Protein AF-A0A3D5LGX6-F1 (afdb_monomer)

Radius of gyration: 16.28 Å; C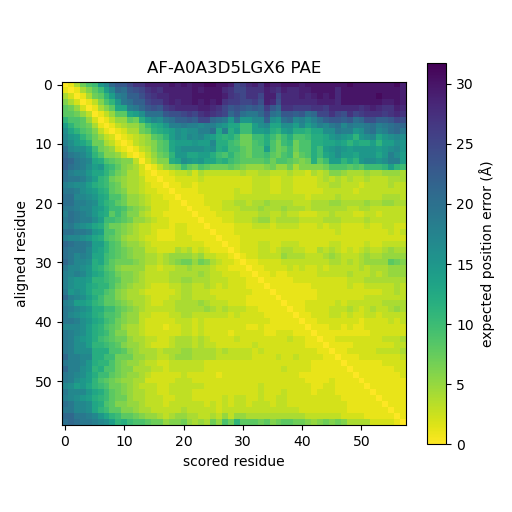α contacts (8 Å, |Δi|>4): 21; chains: 1; bounding box: 46×36×27 Å

Mean predicted aligned error: 7.68 Å

Sequence (58 aa):
MRQQNQKLTHVKHEFDPIFDENSEILILGTLPSVKSREQNFYYGHPQNRFWKVIAALF

pLDDT: mean 86.47, std 13.01, range [41.59, 97.81]

Secondary structure (DSSP, 8-state):
-------------SS-----TT-------S---HHHHHTT-TT-STT--HHHHHHHH-

Solvent-accessible surface area (backbone atoms only — not comparable to full-atom values): 4319 Å² total; per-residue (Å²): 133,86,82,71,89,75,79,86,73,88,80,80,75,94,65,81,87,89,83,62,99,83,63,88,78,89,85,86,78,94,73,81,49,73,60,15,60,78,64,72,33,87,69,62,43,89,85,48,55,63,68,67,51,52,68,72,77,105

Foldseek 3Di:
DDDDDDDDDDDDAQADDDDDPPDDDDDDDDHADPVCNVVVHRQPDPPRCVVVVVVVVD

Structure (mmCIF, N/CA/C/O backbone):
data_AF-A0A3D5LGX6-F1
#
_entry.id   AF-A0A3D5LGX6-F1
#
loop_
_atom_site.group_PDB
_atom_site.id
_atom_site.type_symbol
_atom_site.label_atom_id
_atom_site.label_alt_id
_atom_site.label_comp_id
_atom_site.label_asym_id
_atom_site.label_entity_id
_atom_site.label_seq_id
_atom_site.pdbx_PDB_ins_code
_atom_site.Cartn_x
_atom_site.Cartn_y
_atom_site.Cartn_z
_atom_site.occupancy
_atom_site.B_iso_or_equiv
_atom_site.auth_seq_id
_atom_site.auth_comp_id
_atom_site.auth_asym_id
_atom_site.auth_atom_id
_atom_site.pdbx_PDB_model_num
ATOM 1 N N . MET A 1 1 ? 28.860 -27.562 -8.472 1.00 41.59 1 MET A N 1
ATOM 2 C CA . MET A 1 1 ? 29.379 -26.387 -9.208 1.00 41.59 1 MET A CA 1
ATOM 3 C C . MET A 1 1 ? 29.039 -25.144 -8.401 1.00 41.59 1 MET A C 1
ATOM 5 O O . MET A 1 1 ? 27.883 -24.979 -8.037 1.00 41.59 1 MET A O 1
ATOM 9 N N . ARG A 1 2 ? 30.048 -24.356 -8.011 1.00 50.78 2 ARG A N 1
ATOM 10 C CA . ARG A 1 2 ? 29.900 -23.177 -7.142 1.00 50.78 2 ARG A CA 1
ATOM 11 C C . ARG A 1 2 ? 29.232 -22.052 -7.941 1.00 50.78 2 ARG A C 1
ATOM 13 O O . ARG A 1 2 ? 29.839 -21.582 -8.900 1.00 50.78 2 ARG A O 1
ATOM 20 N N . GLN A 1 3 ? 28.013 -21.642 -7.587 1.00 55.84 3 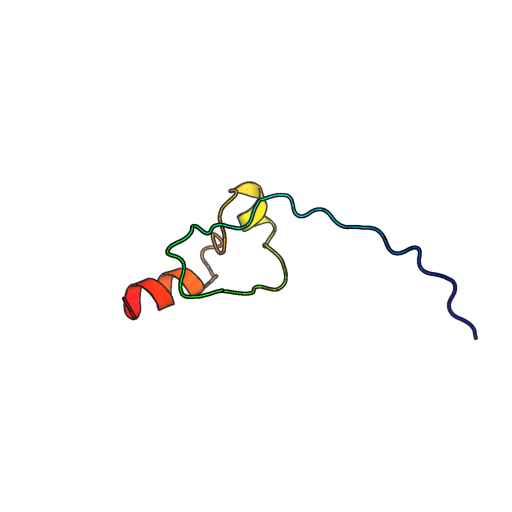GLN A N 1
ATOM 21 C CA . GLN A 1 3 ? 27.463 -20.398 -8.127 1.00 55.84 3 GLN A CA 1
ATOM 22 C C . GLN A 1 3 ? 28.162 -19.214 -7.456 1.00 55.84 3 GLN A C 1
ATOM 24 O O . GLN A 1 3 ? 28.338 -19.168 -6.241 1.00 55.84 3 GLN A O 1
ATOM 29 N N . GLN A 1 4 ? 28.661 -18.338 -8.318 1.00 58.94 4 GLN A N 1
ATOM 30 C CA . GLN A 1 4 ? 29.525 -17.205 -8.040 1.00 58.94 4 GLN A CA 1
ATOM 31 C C . GLN A 1 4 ? 28.825 -16.145 -7.182 1.00 58.94 4 GLN A C 1
ATOM 33 O O . GLN A 1 4 ? 27.612 -15.975 -7.263 1.00 58.94 4 GLN A O 1
ATOM 38 N N . ASN A 1 5 ? 29.633 -15.408 -6.413 1.00 61.78 5 ASN A N 1
ATOM 39 C CA . ASN A 1 5 ? 29.285 -14.196 -5.671 1.00 61.78 5 ASN A CA 1
ATOM 40 C C . ASN A 1 5 ? 28.348 -13.271 -6.473 1.00 61.78 5 ASN A C 1
ATOM 42 O O . ASN A 1 5 ? 28.813 -12.465 -7.282 1.00 61.78 5 ASN A O 1
ATOM 46 N N . GLN A 1 6 ? 27.036 -13.344 -6.231 1.00 69.69 6 GLN A N 1
ATOM 47 C CA . GLN A 1 6 ? 26.117 -12.304 -6.681 1.00 69.69 6 GLN A CA 1
ATOM 48 C C . GLN A 1 6 ? 26.345 -11.071 -5.812 1.00 69.69 6 GLN A C 1
ATOM 50 O O . GLN A 1 6 ? 26.143 -11.087 -4.599 1.00 69.69 6 GLN A O 1
ATOM 55 N N . LYS A 1 7 ? 26.821 -9.9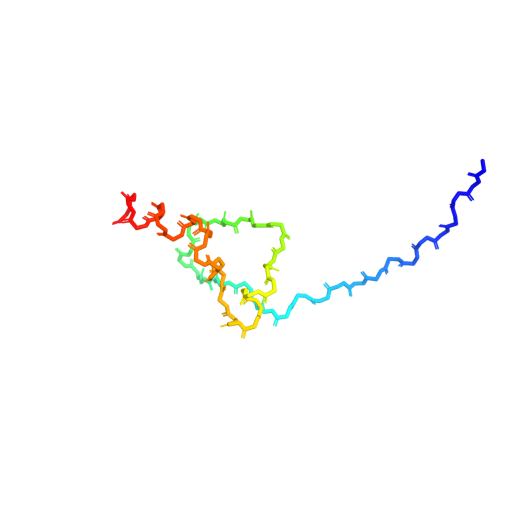99 -6.444 1.00 75.06 7 LYS A N 1
ATOM 56 C CA . LYS A 1 7 ? 26.989 -8.695 -5.812 1.00 75.06 7 LYS A CA 1
ATOM 57 C C . LYS A 1 7 ? 25.593 -8.194 -5.429 1.00 75.06 7 LYS A C 1
ATOM 59 O O . LYS A 1 7 ? 24.813 -7.851 -6.311 1.00 75.06 7 LYS A O 1
ATOM 64 N N . LEU A 1 8 ? 25.266 -8.209 -4.136 1.00 79.00 8 LEU A N 1
ATOM 65 C CA . LEU A 1 8 ? 23.999 -7.679 -3.634 1.00 79.00 8 LEU A CA 1
ATOM 66 C C . LEU A 1 8 ? 23.935 -6.185 -3.963 1.00 79.00 8 LEU A C 1
ATOM 68 O O . LEU A 1 8 ? 24.759 -5.400 -3.492 1.00 79.00 8 LEU A O 1
ATOM 72 N N . THR A 1 9 ? 22.984 -5.799 -4.804 1.00 79.81 9 THR A N 1
ATOM 73 C CA . THR A 1 9 ? 22.699 -4.402 -5.124 1.00 79.81 9 THR A CA 1
ATOM 74 C C . THR A 1 9 ? 21.569 -3.902 -4.239 1.00 79.81 9 THR A C 1
ATOM 76 O O . THR A 1 9 ? 20.517 -4.529 -4.131 1.00 79.81 9 THR A O 1
ATOM 79 N N . HIS A 1 10 ? 21.783 -2.753 -3.600 1.00 75.62 10 HIS A N 1
ATOM 80 C CA . HIS A 1 10 ? 20.717 -2.068 -2.885 1.00 75.62 10 HIS A CA 1
ATOM 81 C C . HIS A 1 10 ? 19.754 -1.462 -3.909 1.00 75.62 10 HIS A C 1
ATOM 83 O O . HIS A 1 10 ? 20.123 -0.560 -4.662 1.00 75.62 10 HIS A O 1
ATOM 89 N N . VAL A 1 11 ? 18.532 -1.987 -3.964 1.00 71.38 11 VAL A N 1
ATOM 90 C CA . VAL A 1 11 ? 17.460 -1.434 -4.790 1.00 71.38 11 VAL A CA 1
ATOM 91 C C . VAL A 1 11 ? 16.756 -0.370 -3.963 1.00 71.38 11 VAL A C 1
ATOM 93 O O . VAL A 1 11 ? 16.126 -0.684 -2.957 1.00 71.38 11 VAL A O 1
ATOM 96 N N . LYS A 1 12 ? 16.870 0.893 -4.378 1.00 68.81 12 LYS A N 1
ATOM 97 C CA . LYS A 1 12 ? 16.092 1.975 -3.779 1.00 68.81 12 LYS A CA 1
ATOM 98 C C . LYS A 1 12 ? 14.697 1.968 -4.402 1.00 68.81 12 LYS A C 1
ATOM 100 O O . LYS A 1 12 ? 14.571 2.037 -5.623 1.00 68.81 12 LYS A O 1
ATOM 105 N N . HIS A 1 13 ? 13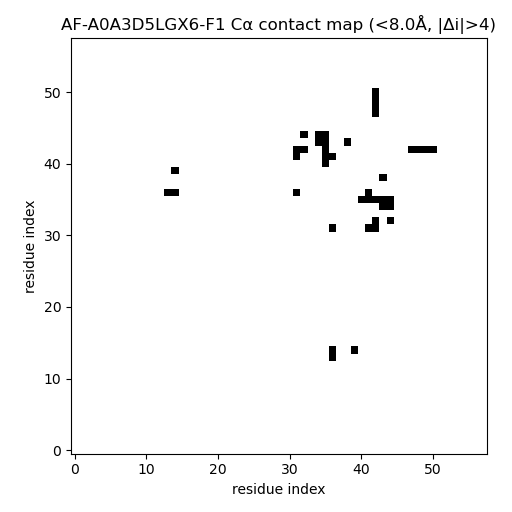.663 1.855 -3.576 1.00 66.94 13 HIS A N 1
ATOM 106 C CA . HIS A 1 13 ? 12.285 1.987 -4.038 1.00 66.94 13 HIS A CA 1
ATOM 107 C C . HIS A 1 13 ? 11.982 3.458 -4.352 1.00 66.94 13 HIS A C 1
ATOM 109 O O . HIS A 1 13 ? 12.448 4.353 -3.655 1.00 66.94 13 HIS A O 1
ATOM 115 N N . GLU A 1 14 ? 11.256 3.696 -5.445 1.00 70.88 14 GLU A N 1
ATOM 116 C CA . GLU A 1 14 ? 11.086 5.034 -6.034 1.00 70.88 14 GLU A CA 1
ATOM 117 C C . GLU A 1 14 ? 10.102 5.932 -5.276 1.00 70.88 14 GLU A C 1
ATOM 119 O O . GLU A 1 14 ? 10.097 7.133 -5.524 1.00 70.88 14 GLU A O 1
ATOM 124 N N . PHE A 1 15 ? 9.300 5.397 -4.350 1.00 81.12 15 PHE A N 1
ATOM 125 C CA . PHE A 1 15 ? 8.397 6.223 -3.555 1.00 81.12 15 PHE A CA 1
ATOM 126 C C . PHE A 1 15 ? 8.309 5.768 -2.099 1.00 81.12 15 PHE A C 1
ATOM 128 O O . PHE A 1 15 ? 8.392 4.573 -1.802 1.00 81.12 15 PHE A O 1
ATOM 135 N N . ASP A 1 16 ? 8.193 6.755 -1.215 1.00 88.38 16 ASP A N 1
ATOM 136 C CA . ASP A 1 16 ? 8.366 6.602 0.225 1.00 88.38 16 ASP A CA 1
ATOM 137 C C . ASP A 1 16 ? 7.181 5.878 0.892 1.00 88.38 16 ASP A C 1
ATOM 139 O O . ASP A 1 16 ? 6.061 5.849 0.362 1.00 88.38 16 ASP A O 1
ATOM 143 N N . PRO A 1 17 ? 7.401 5.243 2.055 1.00 90.81 17 PRO A N 1
ATOM 144 C CA . PRO A 1 17 ? 6.307 4.760 2.892 1.00 90.81 17 PRO A CA 1
ATOM 145 C C . PRO A 1 17 ? 5.422 5.924 3.375 1.00 90.81 17 PRO A C 1
ATOM 147 O O . PRO A 1 17 ? 5.899 7.037 3.575 1.00 90.81 17 PRO A O 1
ATOM 150 N N . ILE A 1 18 ? 4.134 5.650 3.597 1.00 92.19 18 ILE A N 1
ATOM 151 C CA . ILE A 1 18 ? 3.160 6.621 4.121 1.00 92.19 18 ILE A CA 1
ATOM 152 C C . ILE A 1 18 ? 2.814 6.214 5.553 1.00 92.19 18 ILE A C 1
ATOM 154 O O . ILE A 1 18 ? 2.259 5.133 5.751 1.00 92.19 18 ILE A O 1
ATOM 158 N N . PHE A 1 19 ? 3.161 7.053 6.529 1.00 95.50 19 PHE A N 1
ATOM 159 C CA . PHE A 1 19 ? 2.851 6.864 7.949 1.00 95.50 19 PHE A CA 1
ATOM 160 C C . PHE A 1 19 ? 3.045 8.177 8.726 1.00 95.50 19 PHE A C 1
ATOM 162 O O . PHE A 1 19 ? 3.727 9.087 8.251 1.00 95.50 19 PHE A O 1
ATOM 169 N N . ASP A 1 20 ? 2.470 8.243 9.921 1.00 97.12 20 ASP A N 1
ATOM 170 C CA . ASP A 1 20 ? 2.628 9.316 10.909 1.00 97.12 20 ASP A CA 1
ATOM 171 C C . ASP A 1 20 ? 2.697 8.737 12.339 1.00 97.12 20 ASP A C 1
ATOM 173 O O . ASP A 1 20 ? 2.677 7.516 12.528 1.00 97.12 20 ASP A O 1
ATOM 177 N N . GLU A 1 21 ? 2.790 9.593 13.360 1.00 97.62 21 GLU A N 1
ATOM 178 C CA . GLU A 1 21 ? 2.846 9.169 14.766 1.00 97.62 21 GLU A CA 1
ATOM 179 C C . GLU A 1 21 ? 1.564 8.497 15.287 1.00 97.62 21 GLU A C 1
ATOM 181 O O . GLU A 1 21 ? 1.606 7.842 16.328 1.00 97.62 21 GLU A O 1
ATOM 186 N N . ASN A 1 22 ? 0.445 8.635 14.572 1.00 97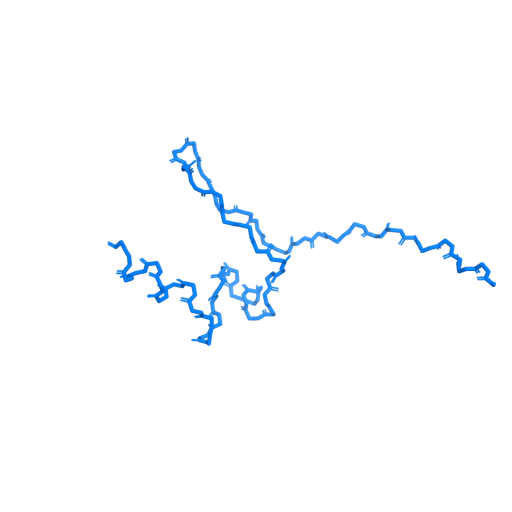.69 22 ASN A N 1
ATOM 187 C CA . ASN A 1 22 ? -0.855 8.075 14.948 1.00 97.69 22 ASN A CA 1
ATOM 188 C C . ASN A 1 22 ? -1.159 6.764 14.205 1.00 97.69 22 ASN A C 1
ATOM 190 O O . ASN A 1 22 ? -2.237 6.194 14.354 1.00 97.69 22 ASN A O 1
ATOM 194 N N . SER A 1 23 ? -0.233 6.282 13.377 1.00 96.56 23 SER A N 1
ATOM 195 C CA . SER A 1 23 ? -0.425 5.087 12.563 1.00 96.56 23 SER A CA 1
ATOM 196 C C . SER A 1 23 ? -0.410 3.813 13.419 1.00 96.56 23 SER A C 1
ATOM 198 O O . SER A 1 23 ? 0.617 3.432 13.973 1.00 96.56 23 SER A O 1
ATOM 200 N N . GLU A 1 24 ? -1.546 3.113 13.486 1.00 96.81 24 GLU A N 1
ATOM 201 C CA . GLU A 1 24 ? -1.711 1.895 14.303 1.00 96.81 24 GLU A CA 1
ATOM 202 C C . GLU A 1 24 ? -1.470 0.588 13.527 1.00 96.81 24 GLU A C 1
ATOM 204 O O . GLU A 1 24 ? -1.189 -0.458 14.115 1.00 96.81 24 GLU A O 1
ATOM 209 N N . ILE A 1 25 ? -1.591 0.624 12.195 1.00 94.88 25 ILE A N 1
ATOM 210 C CA . ILE A 1 25 ? -1.569 -0.567 11.337 1.00 94.88 25 ILE A CA 1
ATOM 211 C C . ILE A 1 25 ? -0.484 -0.428 10.271 1.00 94.88 25 ILE A C 1
ATOM 213 O O . ILE A 1 25 ? -0.505 0.488 9.453 1.00 94.88 25 ILE A O 1
ATOM 217 N N . LEU A 1 26 ? 0.428 -1.404 10.229 1.00 95.19 26 LEU A N 1
ATOM 218 C CA . LEU A 1 26 ? 1.451 -1.523 9.193 1.00 95.19 26 LEU A CA 1
ATOM 219 C C . LEU A 1 26 ? 1.006 -2.505 8.102 1.00 95.19 26 LEU A C 1
ATOM 221 O O . LEU A 1 26 ? 0.820 -3.695 8.358 1.00 95.19 26 LEU A O 1
ATOM 225 N N . ILE A 1 27 ? 0.899 -2.024 6.863 1.00 94.19 27 ILE A N 1
ATOM 226 C CA . ILE A 1 27 ? 0.574 -2.857 5.699 1.00 94.19 27 ILE A CA 1
ATOM 227 C C . ILE A 1 27 ? 1.847 -3.115 4.891 1.00 94.19 27 ILE A C 1
ATOM 229 O O . ILE A 1 27 ? 2.374 -2.218 4.236 1.00 94.19 27 ILE A O 1
ATOM 233 N N . LEU A 1 28 ? 2.320 -4.363 4.901 1.00 93.12 28 LEU A N 1
ATOM 234 C CA . LEU A 1 28 ? 3.516 -4.786 4.170 1.00 93.12 28 LEU A CA 1
ATOM 235 C C . LEU A 1 28 ? 3.149 -5.457 2.841 1.00 93.12 28 LEU A C 1
ATOM 237 O O . LEU A 1 28 ? 2.619 -6.566 2.810 1.00 93.12 28 LEU A O 1
ATOM 241 N N . GLY A 1 29 ? 3.459 -4.779 1.735 1.00 88.19 29 GLY A N 1
ATOM 242 C CA . GLY A 1 29 ? 3.446 -5.359 0.390 1.00 88.19 29 GLY A CA 1
ATOM 243 C C . GLY A 1 29 ? 4.814 -5.927 -0.008 1.00 88.19 29 GLY A C 1
ATOM 244 O O . GLY A 1 29 ? 5.812 -5.704 0.669 1.00 88.19 29 GLY A O 1
ATOM 245 N N . THR A 1 30 ? 4.879 -6.642 -1.133 1.00 87.19 30 THR A N 1
ATOM 246 C CA . THR A 1 30 ? 6.147 -7.156 -1.684 1.00 87.19 30 THR A CA 1
ATOM 247 C C . THR A 1 30 ? 6.892 -6.096 -2.492 1.00 87.19 30 THR A C 1
ATOM 249 O O . THR A 1 30 ? 8.007 -5.718 -2.150 1.00 87.19 30 THR A O 1
ATOM 252 N N . LEU A 1 31 ? 6.281 -5.612 -3.577 1.00 86.69 31 LEU A N 1
ATOM 253 C CA . LEU A 1 31 ? 6.837 -4.567 -4.431 1.00 86.69 31 LEU A CA 1
ATOM 254 C C . LEU A 1 31 ? 5.712 -3.748 -5.080 1.00 86.69 31 LEU A C 1
ATOM 256 O O . LEU A 1 31 ? 4.746 -4.330 -5.585 1.00 86.69 31 LEU A O 1
ATOM 260 N N . PRO A 1 32 ? 5.840 -2.413 -5.149 1.00 88.19 32 PRO A N 1
ATOM 261 C CA . PRO A 1 32 ? 4.941 -1.592 -5.944 1.00 88.19 32 PRO A CA 1
ATOM 262 C C . PRO A 1 32 ? 4.932 -2.002 -7.422 1.00 88.19 32 PRO A C 1
ATOM 264 O O . PRO A 1 32 ? 5.976 -2.112 -8.074 1.00 88.19 32 PRO A O 1
ATOM 267 N N . SER A 1 33 ? 3.730 -2.181 -7.972 1.00 89.94 33 SER A N 1
ATOM 268 C CA . SER A 1 33 ? 3.550 -2.417 -9.407 1.00 89.94 33 SER A CA 1
ATOM 269 C C . SER A 1 33 ? 4.099 -1.248 -10.236 1.00 89.94 33 SER A C 1
ATOM 271 O O . SER A 1 33 ? 4.213 -0.130 -9.736 1.00 89.94 33 SER A O 1
ATOM 273 N N . VAL A 1 34 ? 4.395 -1.479 -11.520 1.00 89.62 34 VAL A N 1
ATOM 274 C CA . VAL A 1 34 ? 4.808 -0.409 -12.453 1.00 89.62 34 VAL A CA 1
ATOM 275 C C . VAL A 1 34 ? 3.811 0.755 -12.422 1.00 89.62 34 VAL A C 1
ATOM 277 O O . VAL A 1 34 ? 4.216 1.896 -12.248 1.00 89.62 34 VAL A O 1
ATOM 280 N N . LYS A 1 35 ? 2.504 0.459 -12.467 1.00 92.12 35 LYS A N 1
ATOM 281 C CA . LYS A 1 35 ? 1.443 1.477 -12.404 1.00 92.12 35 LYS A CA 1
ATOM 282 C C . LYS A 1 35 ? 1.452 2.268 -11.097 1.00 92.12 35 LYS A C 1
ATOM 284 O O . LYS A 1 35 ? 1.309 3.481 -11.128 1.00 92.12 35 LYS A O 1
ATOM 289 N N . SER A 1 36 ? 1.674 1.601 -9.965 1.00 91.69 36 SER A N 1
ATOM 290 C CA . SER A 1 36 ? 1.794 2.275 -8.665 1.00 91.69 36 SER A CA 1
ATOM 291 C C . SER A 1 36 ? 2.976 3.242 -8.616 1.00 91.69 36 SER A C 1
ATOM 293 O O . SER A 1 36 ? 2.851 4.308 -8.026 1.00 91.69 36 SER A O 1
ATOM 295 N N . ARG A 1 37 ? 4.099 2.889 -9.254 1.00 89.81 37 ARG A N 1
ATOM 296 C CA . ARG A 1 37 ? 5.291 3.748 -9.336 1.00 89.81 37 ARG A CA 1
ATOM 297 C C . ARG A 1 37 ? 5.085 4.927 -10.284 1.00 89.81 37 ARG A C 1
ATOM 299 O O . ARG A 1 37 ? 5.361 6.051 -9.898 1.00 89.81 37 ARG A O 1
ATOM 306 N N . GLU A 1 38 ? 4.504 4.696 -11.465 1.00 91.06 38 GLU A N 1
ATOM 307 C CA . GLU A 1 38 ? 4.135 5.764 -12.415 1.00 91.06 38 GLU A CA 1
ATOM 308 C C . GLU A 1 38 ? 3.220 6.823 -11.777 1.00 91.06 38 GLU A C 1
ATOM 310 O O . GLU A 1 38 ? 3.309 8.003 -12.102 1.00 91.06 38 GLU A O 1
ATOM 315 N N . GLN A 1 39 ? 2.335 6.395 -10.875 1.00 90.75 39 GLN A N 1
ATOM 316 C CA . GLN A 1 39 ? 1.346 7.251 -10.220 1.00 90.75 39 GLN A CA 1
ATOM 317 C C . GLN A 1 39 ? 1.795 7.788 -8.854 1.00 90.75 39 GLN A C 1
ATOM 319 O O . GLN A 1 39 ? 1.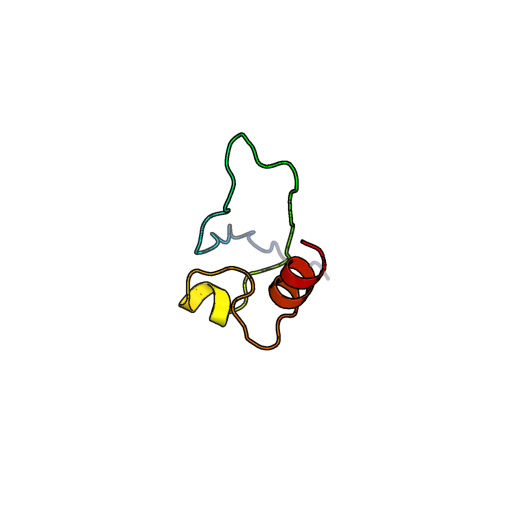079 8.604 -8.282 1.00 90.75 39 GLN A O 1
ATOM 324 N N . ASN A 1 40 ? 2.924 7.318 -8.309 1.00 90.44 40 ASN A N 1
ATOM 325 C CA . ASN A 1 40 ? 3.313 7.528 -6.907 1.00 90.44 40 ASN A CA 1
ATOM 326 C C . ASN A 1 40 ? 2.172 7.222 -5.916 1.00 90.44 40 ASN A C 1
ATOM 328 O O . ASN A 1 40 ? 1.910 7.978 -4.982 1.00 90.44 40 ASN A O 1
ATOM 332 N N . PHE A 1 41 ? 1.459 6.113 -6.143 1.00 91.62 41 PHE A N 1
ATOM 333 C CA . PHE A 1 41 ? 0.279 5.743 -5.362 1.00 91.62 41 PHE A CA 1
ATOM 334 C C . PHE A 1 41 ? 0.199 4.229 -5.113 1.00 91.62 41 PHE A C 1
ATOM 336 O O . PHE A 1 41 ? 0.105 3.417 -6.048 1.00 91.62 41 PHE A O 1
ATOM 343 N N . TYR A 1 42 ? 0.216 3.826 -3.835 1.00 93.38 42 TYR A N 1
ATOM 344 C CA . TYR A 1 42 ? 0.132 2.414 -3.447 1.00 93.38 42 TYR A CA 1
ATOM 345 C C . TYR A 1 42 ? -1.179 1.795 -3.943 1.00 93.38 42 TYR A C 1
ATOM 347 O O . TYR A 1 42 ? -2.258 2.3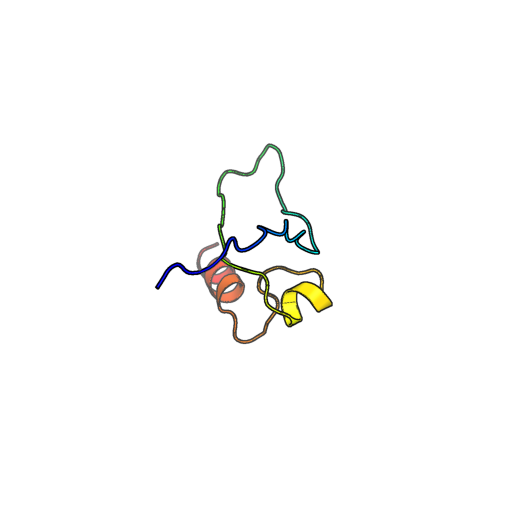75 -3.835 1.00 93.38 42 TYR A O 1
ATOM 355 N N . TYR A 1 43 ? -1.077 0.587 -4.502 1.00 94.06 43 TYR A N 1
ATOM 356 C CA . TYR A 1 43 ? -2.224 -0.202 -4.962 1.00 94.06 43 TYR A CA 1
ATOM 357 C C . TYR A 1 43 ? -3.111 0.475 -6.032 1.00 94.06 43 TYR A C 1
ATOM 359 O O . TYR A 1 43 ? -4.244 0.052 -6.236 1.00 94.06 43 TYR A O 1
ATOM 367 N N . GLY A 1 44 ? -2.596 1.477 -6.761 1.00 91.44 44 GLY A N 1
ATOM 368 C CA . GLY A 1 44 ? -3.344 2.242 -7.777 1.00 91.44 44 GLY A CA 1
ATOM 369 C C . GLY A 1 44 ? -3.781 1.489 -9.046 1.00 91.44 44 GLY A C 1
ATOM 370 O O . GLY A 1 44 ? -4.550 2.017 -9.845 1.00 91.44 44 GLY A O 1
ATOM 371 N N . HIS A 1 45 ? -3.339 0.244 -9.257 1.00 93.75 45 HIS A N 1
ATOM 372 C CA . HIS A 1 45 ? -3.794 -0.551 -10.401 1.00 93.75 45 HIS A CA 1
ATOM 373 C C . HIS A 1 45 ? -5.287 -0.925 -10.244 1.00 93.75 45 HIS A C 1
ATOM 375 O O . HIS A 1 45 ? -5.627 -1.529 -9.231 1.00 93.75 45 HIS A O 1
ATOM 381 N N . PRO A 1 46 ? -6.182 -0.704 -11.232 1.00 91.88 46 PRO A N 1
ATOM 382 C CA . PRO A 1 46 ? -7.635 -0.930 -11.078 1.00 91.88 46 PRO A CA 1
ATOM 383 C C . PRO A 1 46 ? -8.066 -2.362 -10.706 1.00 91.88 46 PRO A C 1
ATOM 385 O O . PRO A 1 46 ? -9.138 -2.584 -10.132 1.00 91.88 46 PRO A O 1
ATOM 388 N N . GLN A 1 47 ? -7.238 -3.350 -11.056 1.00 94.50 47 GLN A N 1
ATOM 389 C CA . GLN A 1 47 ? -7.438 -4.757 -10.679 1.00 94.50 47 GLN A CA 1
ATOM 390 C C . GLN A 1 47 ? -6.962 -5.077 -9.254 1.00 94.50 47 GLN A C 1
ATOM 392 O O . GLN A 1 47 ? -7.326 -6.120 -8.712 1.00 94.50 47 GLN A O 1
ATOM 397 N N . ASN A 1 48 ? -6.165 -4.205 -8.633 1.00 95.44 48 ASN A N 1
ATOM 398 C CA . ASN A 1 48 ? -5.800 -4.360 -7.236 1.00 95.44 48 ASN A CA 1
ATOM 399 C C . ASN A 1 48 ? -7.047 -4.142 -6.363 1.00 95.44 48 ASN A C 1
ATOM 401 O O . ASN A 1 48 ? -7.816 -3.202 -6.561 1.00 95.44 48 ASN A O 1
ATOM 405 N N . ARG A 1 49 ? -7.283 -5.0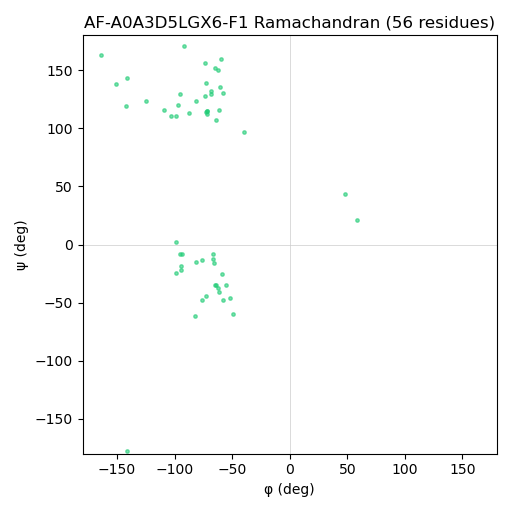56 -5.420 1.00 96.38 49 ARG A N 1
ATOM 406 C CA . ARG A 1 49 ? -8.494 -5.060 -4.589 1.00 96.38 49 ARG A CA 1
ATOM 407 C C . ARG A 1 49 ? -8.328 -4.324 -3.266 1.00 96.38 49 ARG A C 1
ATOM 409 O O . ARG A 1 49 ? -9.333 -4.145 -2.592 1.00 96.38 49 ARG A O 1
ATOM 416 N N . PHE A 1 50 ? -7.115 -3.905 -2.911 1.00 95.81 50 PHE A N 1
ATOM 417 C CA . PHE A 1 50 ? -6.798 -3.330 -1.605 1.00 95.81 50 PHE A CA 1
ATOM 418 C C . PHE A 1 50 ? -7.786 -2.226 -1.206 1.00 95.81 50 PHE A C 1
ATOM 420 O O . PHE A 1 50 ? -8.537 -2.395 -0.251 1.00 95.81 50 PHE A O 1
ATOM 427 N N . TRP A 1 51 ? -7.888 -1.163 -2.007 1.00 95.31 51 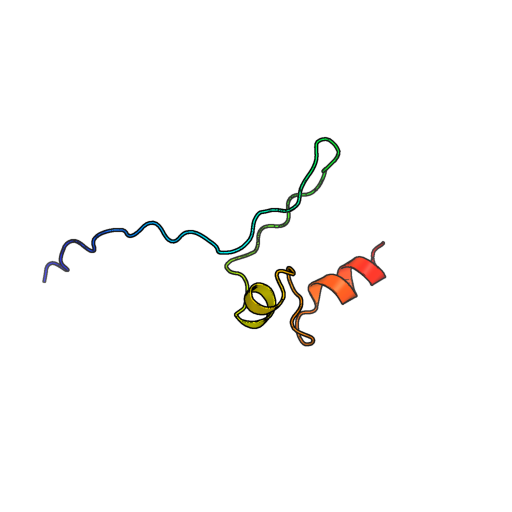TRP A N 1
ATOM 428 C CA . TRP A 1 51 ? -8.764 -0.029 -1.698 1.00 95.31 51 TRP A CA 1
ATOM 429 C C . TRP A 1 51 ? -10.251 -0.389 -1.678 1.00 95.31 51 TRP A C 1
ATOM 431 O O . TRP A 1 51 ? -10.991 0.121 -0.846 1.00 95.31 51 TRP A O 1
ATOM 441 N N . LYS A 1 52 ? -10.688 -1.316 -2.542 1.00 97.00 52 LYS A N 1
ATOM 442 C CA . LYS A 1 52 ? -12.077 -1.806 -2.551 1.00 97.00 52 LYS A CA 1
ATOM 443 C C . LYS A 1 52 ? -12.425 -2.552 -1.263 1.00 97.00 52 LYS A C 1
ATOM 445 O O . LYS A 1 52 ? -13.565 -2.497 -0.828 1.00 97.00 52 LYS A O 1
ATOM 450 N N . VAL A 1 53 ? -11.463 -3.281 -0.694 1.00 97.19 53 VAL A N 1
ATOM 451 C CA . VAL A 1 53 ? -11.645 -4.021 0.559 1.00 97.19 53 VAL A CA 1
ATOM 452 C C . VAL A 1 53 ? -11.621 -3.069 1.748 1.00 97.19 53 VAL A C 1
ATOM 454 O O . VAL A 1 53 ? -12.527 -3.137 2.566 1.00 97.19 53 VAL A O 1
ATOM 457 N N . ILE A 1 54 ? -10.643 -2.160 1.825 1.00 96.44 54 ILE A N 1
ATOM 458 C CA . ILE A 1 54 ? -10.555 -1.190 2.928 1.00 96.44 54 ILE A CA 1
ATOM 459 C C . ILE A 1 54 ? -11.828 -0.341 3.008 1.00 96.44 54 ILE A C 1
ATOM 461 O O . ILE A 1 54 ? -12.434 -0.291 4.068 1.00 96.44 54 ILE A O 1
ATOM 465 N N . ALA A 1 55 ? -12.301 0.205 1.884 1.00 96.44 55 ALA A N 1
ATOM 466 C CA . ALA A 1 55 ? -13.530 1.004 1.841 1.00 96.44 55 ALA A CA 1
ATOM 467 C C . ALA A 1 55 ? -14.824 0.216 2.133 1.00 96.44 55 ALA A C 1
ATOM 469 O O . ALA A 1 55 ? -15.887 0.809 2.265 1.00 96.44 55 ALA A O 1
ATOM 470 N N . ALA A 1 56 ? -14.774 -1.120 2.144 1.00 97.81 56 ALA A N 1
ATOM 471 C CA . ALA A 1 56 ? -15.912 -1.957 2.523 1.00 97.81 56 ALA A CA 1
ATOM 472 C C . ALA A 1 56 ? -15.881 -2.355 4.008 1.00 97.81 56 ALA A C 1
ATOM 474 O O . ALA A 1 56 ? -16.895 -2.810 4.533 1.00 97.81 56 ALA A O 1
ATOM 475 N N . LEU A 1 57 ? -14.720 -2.246 4.659 1.00 95.62 57 LEU A N 1
ATOM 476 C CA . LEU A 1 57 ? -14.516 -2.604 6.064 1.00 95.62 57 LEU A CA 1
ATOM 477 C C . LEU A 1 57 ? -14.559 -1.384 6.996 1.00 95.62 57 LEU A C 1
ATOM 479 O O . LEU A 1 57 ? -14.852 -1.557 8.178 1.00 95.62 57 LEU A O 1
ATOM 483 N N . PHE A 1 58 ? -14.270 -0.195 6.465 1.00 88.44 58 PHE A N 1
ATOM 484 C CA . PHE A 1 58 ? -14.206 1.091 7.161 1.00 88.44 58 PHE A CA 1
ATOM 485 C C . PHE A 1 58 ? -15.006 2.136 6.386 1.00 88.44 58 PHE A C 1
ATOM 487 O O . PHE A 1 58 ? -15.684 2.951 7.047 1.00 88.44 58 PHE A O 1
#